Protein AF-A0A2A5VJ08-F1 (afdb_monomer_lite)

Foldseek 3Di:
DDPQVVVQVVQLVVVLVVLCPAPDDPQLNCLCVPVVSVVSVVFRFPHKDADSVQRWIWTDGPFWIWIQRSVVSDIDIGGPVRDDDDDDDCVPVDPPPD

Sequence (98 aa):
MSGGEGYSQLKVQQYLDDVSRLDISPDQTQWYNIDVAAILSGTNVVDHEVDESSGSSLLFLERSVMLCCPKSGQMHHYPKHLLHCFVDDNRNKCDAVD

Structure (mmCIF, N/CA/C/O backbone):
data_AF-A0A2A5VJ08-F1
#
_entry.id   AF-A0A2A5VJ08-F1
#
loop_
_atom_site.group_PDB
_atom_site.id
_atom_site.type_symbol
_atom_site.label_atom_id
_atom_site.label_alt_id
_atom_site.label_comp_id
_atom_site.label_asym_id
_atom_site.label_entity_id
_atom_site.label_seq_id
_atom_site.pdbx_PDB_ins_code
_atom_site.Cartn_x
_atom_site.Cartn_y
_atom_site.Cartn_z
_atom_site.occupancy
_atom_site.B_iso_or_equiv
_atom_site.auth_seq_id
_atom_site.auth_comp_id
_atom_site.auth_asym_id
_atom_site.auth_atom_id
_atom_site.pdbx_PDB_model_num
ATOM 1 N N . MET A 1 1 ? -0.832 10.439 25.993 1.00 46.25 1 MET A N 1
ATOM 2 C CA . MET A 1 1 ? -0.287 9.697 24.839 1.00 46.25 1 MET A CA 1
ATOM 3 C C . MET A 1 1 ? -0.801 8.279 24.974 1.00 46.25 1 MET A C 1
ATOM 5 O O . MET A 1 1 ? -0.400 7.587 25.903 1.00 46.25 1 MET A O 1
ATOM 9 N N . SER A 1 2 ? -1.826 7.930 24.200 1.00 51.66 2 SER A N 1
ATOM 10 C CA . SER A 1 2 ? -2.521 6.648 24.334 1.00 51.66 2 SER A CA 1
ATOM 11 C C . SER A 1 2 ? -1.688 5.571 23.642 1.00 51.66 2 SER A C 1
ATOM 13 O O . SER A 1 2 ? -1.336 5.738 22.479 1.00 51.66 2 SER A O 1
ATOM 15 N N . GLY A 1 3 ? -1.340 4.482 24.333 1.00 60.19 3 GLY A N 1
ATOM 16 C CA . GLY A 1 3 ? -0.417 3.454 23.823 1.00 60.19 3 GLY A CA 1
ATOM 17 C C . GLY A 1 3 ? -0.807 2.815 22.478 1.00 60.19 3 GLY A C 1
ATOM 18 O O . GLY A 1 3 ? 0.048 2.228 21.824 1.00 60.19 3 GLY A O 1
ATOM 19 N N . GLY A 1 4 ? -2.062 2.964 22.036 1.00 61.03 4 GLY A N 1
ATOM 20 C CA . GLY A 1 4 ? -2.525 2.505 20.721 1.00 61.03 4 GLY A CA 1
ATOM 21 C C . GLY A 1 4 ? -2.041 3.354 19.538 1.00 61.03 4 GLY A C 1
ATOM 22 O O . GLY A 1 4 ? -1.781 2.806 18.472 1.00 61.03 4 GLY A O 1
ATOM 23 N N . GLU A 1 5 ? -1.850 4.665 19.720 1.00 65.69 5 GLU A N 1
ATOM 24 C CA . GLU A 1 5 ? -1.399 5.564 18.640 1.00 65.69 5 GLU A CA 1
ATOM 25 C C . GLU A 1 5 ? 0.058 5.276 18.251 1.00 65.69 5 GLU A C 1
ATOM 27 O O . GLU A 1 5 ? 0.397 5.235 17.071 1.00 65.69 5 GLU A O 1
ATOM 32 N N . GLY A 1 6 ? 0.908 4.985 19.242 1.00 71.69 6 GLY A N 1
ATOM 33 C CA . GLY A 1 6 ? 2.305 4.617 19.003 1.00 71.69 6 GLY A CA 1
ATOM 34 C C . GLY A 1 6 ? 2.454 3.283 18.266 1.00 71.69 6 GLY A C 1
ATOM 35 O O . GLY A 1 6 ? 3.308 3.161 17.395 1.00 71.69 6 GLY A O 1
ATOM 36 N N . TYR A 1 7 ? 1.603 2.297 18.569 1.00 76.56 7 TYR A N 1
ATOM 37 C CA . TYR A 1 7 ? 1.626 0.996 17.892 1.00 76.56 7 TYR A CA 1
ATOM 38 C C . TYR A 1 7 ? 1.195 1.099 16.424 1.00 76.56 7 TYR A C 1
ATOM 40 O O . TYR A 1 7 ? 1.856 0.561 15.539 1.00 76.56 7 TYR A O 1
ATOM 48 N N . SER A 1 8 ? 0.120 1.845 16.167 1.00 79.38 8 SER A N 1
ATOM 49 C CA . SER A 1 8 ? -0.362 2.134 14.815 1.00 79.38 8 SER A CA 1
ATOM 50 C C . SER A 1 8 ? 0.711 2.828 13.965 1.00 79.38 8 SER A C 1
ATOM 52 O O . SER A 1 8 ? 1.002 2.410 12.844 1.00 79.38 8 SER A O 1
ATOM 54 N N . GLN A 1 9 ? 1.389 3.828 14.533 1.00 85.88 9 GLN A N 1
ATOM 55 C CA . GLN A 1 9 ? 2.442 4.548 13.823 1.00 85.88 9 GLN A CA 1
ATOM 56 C C . GLN A 1 9 ? 3.661 3.667 13.508 1.00 85.88 9 GLN A C 1
ATOM 58 O O . GLN A 1 9 ? 4.259 3.820 12.445 1.00 85.88 9 GLN A O 1
ATOM 63 N N . LEU A 1 10 ? 4.004 2.714 14.382 1.00 91.25 10 LEU A N 1
ATOM 64 C CA . LEU A 1 10 ? 5.054 1.727 14.105 1.00 91.25 10 LEU A CA 1
ATOM 65 C C . LEU A 1 10 ? 4.689 0.811 12.932 1.00 91.25 10 LEU A C 1
ATOM 67 O O . LEU A 1 10 ? 5.550 0.534 12.103 1.00 91.25 10 LEU A O 1
ATOM 71 N N . LYS A 1 11 ? 3.427 0.378 12.827 1.00 93.44 11 LYS A N 1
ATOM 72 C CA . LYS A 1 11 ? 2.956 -0.447 11.703 1.00 93.44 11 LYS A CA 1
ATOM 73 C C . LYS A 1 11 ? 3.040 0.291 10.369 1.00 93.44 11 LYS A C 1
ATOM 75 O O . LYS A 1 11 ? 3.502 -0.285 9.391 1.00 93.44 11 LYS A O 1
ATOM 80 N N . VAL A 1 12 ? 2.670 1.573 10.342 1.00 93.25 12 VAL A N 1
ATOM 81 C CA . VAL A 1 12 ? 2.825 2.411 9.140 1.00 93.25 12 VAL A CA 1
ATOM 82 C C . VAL A 1 12 ? 4.296 2.545 8.745 1.00 93.25 12 VAL A C 1
ATOM 84 O O . VAL A 1 12 ? 4.614 2.404 7.569 1.00 93.25 12 VAL A O 1
ATOM 87 N N . GLN A 1 13 ? 5.196 2.780 9.705 1.00 92.81 13 GLN A N 1
ATOM 88 C CA . GLN A 1 13 ? 6.628 2.879 9.403 1.00 92.81 13 GLN A CA 1
ATOM 89 C C . GLN A 1 13 ? 7.200 1.558 8.891 1.00 92.81 13 GLN A C 1
ATOM 91 O O . GLN A 1 13 ? 7.875 1.553 7.871 1.00 92.81 13 GLN A O 1
ATOM 96 N N . GLN A 1 14 ? 6.861 0.436 9.531 1.00 94.88 14 GLN A N 1
ATOM 97 C CA . GLN A 1 14 ? 7.284 -0.885 9.068 1.00 94.88 14 GLN A CA 1
ATOM 98 C C . GLN A 1 14 ? 6.825 -1.143 7.628 1.00 94.88 14 GLN A C 1
ATOM 100 O O . GLN A 1 14 ? 7.603 -1.605 6.802 1.00 94.88 14 GLN A O 1
ATOM 105 N N . TYR A 1 15 ? 5.580 -0.794 7.308 1.00 95.81 15 TYR A N 1
ATOM 106 C CA . TYR A 1 15 ? 5.062 -0.898 5.952 1.00 95.81 15 TYR A CA 1
ATOM 107 C C . TYR A 1 15 ? 5.854 -0.048 4.943 1.00 95.81 15 TYR A C 1
ATOM 109 O O . TYR A 1 15 ? 6.237 -0.556 3.889 1.00 95.81 15 TYR A O 1
ATOM 117 N N . LEU A 1 16 ? 6.117 1.226 5.259 1.00 95.19 16 LEU A N 1
ATOM 118 C CA . LEU A 1 16 ? 6.879 2.123 4.382 1.00 95.19 16 LEU A CA 1
ATOM 119 C C . LEU A 1 16 ? 8.330 1.649 4.200 1.00 95.19 16 LEU A C 1
ATOM 121 O O . LEU A 1 16 ? 8.855 1.679 3.086 1.00 95.19 16 LEU A O 1
ATOM 125 N N . ASP A 1 17 ? 8.948 1.135 5.262 1.00 94.94 17 ASP A N 1
ATOM 126 C CA . ASP A 1 17 ? 10.271 0.519 5.203 1.00 94.94 17 ASP A CA 1
ATOM 127 C C . ASP A 1 17 ? 10.262 -0.717 4.297 1.00 94.94 17 ASP A C 1
ATOM 129 O O . ASP A 1 17 ? 11.188 -0.905 3.509 1.00 94.94 17 ASP A O 1
ATOM 133 N N . ASP A 1 18 ? 9.228 -1.554 4.366 1.00 95.69 18 ASP A N 1
ATOM 134 C CA . ASP A 1 18 ? 9.118 -2.769 3.558 1.00 95.69 18 ASP A CA 1
ATOM 135 C C . ASP A 1 18 ? 8.960 -2.448 2.066 1.00 95.69 18 ASP A C 1
ATOM 137 O O . ASP A 1 18 ? 9.691 -3.007 1.246 1.00 95.69 18 ASP A O 1
ATOM 141 N N . VAL A 1 19 ? 8.098 -1.489 1.702 1.00 95.38 19 VAL A N 1
ATOM 142 C CA . VAL A 1 19 ? 7.954 -1.068 0.295 1.00 95.38 19 VAL A CA 1
ATOM 143 C C . VAL A 1 19 ? 9.188 -0.328 -0.229 1.00 95.38 19 VAL A C 1
ATOM 145 O O . VAL A 1 19 ? 9.484 -0.408 -1.418 1.00 95.38 19 VAL A O 1
ATOM 148 N N . SER A 1 20 ? 9.951 0.351 0.636 1.00 92.00 20 SER A N 1
ATOM 149 C CA . SER A 1 20 ? 11.185 1.047 0.234 1.00 92.00 20 SER A CA 1
ATOM 150 C C . SER A 1 20 ? 12.316 0.103 -0.189 1.00 92.00 20 SER A C 1
ATOM 152 O O . SER A 1 20 ? 13.232 0.520 -0.897 1.00 92.00 20 SER A O 1
ATOM 154 N N . ARG A 1 21 ? 12.259 -1.168 0.237 1.00 93.44 21 ARG A N 1
ATOM 155 C CA . ARG A 1 21 ? 13.243 -2.206 -0.113 1.00 93.44 21 ARG A CA 1
ATOM 156 C C . ARG A 1 21 ? 12.934 -2.906 -1.435 1.00 93.44 21 ARG A C 1
ATOM 158 O O . ARG A 1 21 ? 13.735 -3.726 -1.877 1.00 93.44 21 ARG A O 1
ATOM 165 N N . LEU A 1 22 ? 11.792 -2.604 -2.045 1.00 93.56 22 LEU A N 1
ATOM 166 C CA . LEU A 1 22 ? 11.389 -3.181 -3.318 1.00 93.56 22 LEU A CA 1
ATOM 167 C C . LEU A 1 22 ? 12.198 -2.601 -4.479 1.00 93.56 22 LEU A C 1
ATOM 169 O O . LEU A 1 22 ? 12.476 -1.403 -4.528 1.00 93.56 22 LEU A O 1
ATOM 173 N N . ASP A 1 23 ? 12.486 -3.444 -5.468 1.00 93.69 23 ASP A N 1
ATOM 174 C CA . ASP A 1 23 ? 13.075 -3.025 -6.742 1.00 93.69 23 ASP A CA 1
ATOM 175 C C . ASP A 1 23 ? 11.977 -2.544 -7.711 1.00 93.69 23 ASP A C 1
ATOM 177 O O . ASP A 1 23 ? 11.638 -3.195 -8.700 1.00 93.69 23 ASP A O 1
ATOM 181 N N . ILE A 1 24 ? 11.346 -1.418 -7.367 1.00 93.56 24 ILE A N 1
ATOM 182 C CA . ILE A 1 24 ? 10.299 -0.763 -8.165 1.00 93.56 24 ILE A CA 1
ATOM 183 C C . ILE A 1 24 ? 10.787 0.572 -8.732 1.00 93.56 24 ILE A C 1
ATOM 185 O O . ILE A 1 24 ? 11.793 1.135 -8.302 1.00 93.56 24 ILE A O 1
ATOM 189 N N . SER A 1 25 ? 10.073 1.097 -9.7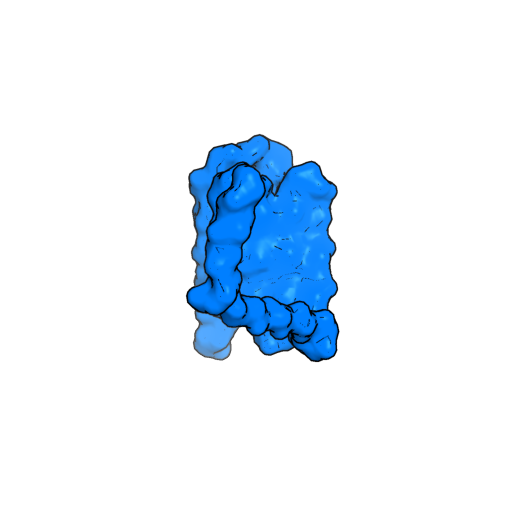31 1.00 95.00 25 SER A N 1
ATOM 190 C CA . SER A 1 25 ? 10.491 2.343 -10.385 1.00 95.00 25 SER A CA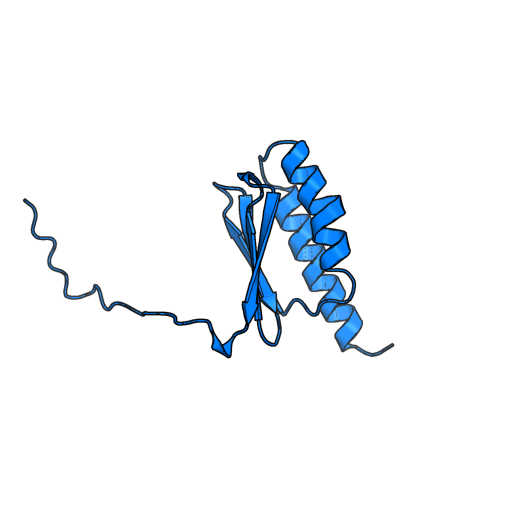 1
ATOM 191 C C . SER A 1 25 ? 10.491 3.535 -9.410 1.00 95.00 25 SER A C 1
ATOM 193 O O . SER A 1 25 ? 9.648 3.580 -8.510 1.00 95.00 25 SER A O 1
ATOM 195 N N . PRO A 1 26 ? 11.356 4.547 -9.614 1.00 94.25 26 PRO A N 1
ATOM 196 C CA . PRO A 1 26 ? 11.416 5.725 -8.746 1.00 94.25 26 PRO A CA 1
ATOM 197 C C . PRO A 1 26 ? 10.070 6.438 -8.565 1.00 94.25 26 PRO A C 1
ATOM 199 O O . PRO A 1 26 ? 9.752 6.852 -7.453 1.00 94.25 26 PRO A O 1
ATOM 202 N N . ASP A 1 27 ? 9.258 6.521 -9.621 1.00 95.50 27 ASP A N 1
ATOM 203 C CA . ASP A 1 27 ? 7.929 7.145 -9.576 1.00 95.50 27 ASP A CA 1
ATOM 204 C C . ASP A 1 27 ? 6.977 6.380 -8.642 1.00 95.50 27 ASP A C 1
ATOM 206 O O . ASP A 1 27 ? 6.207 6.976 -7.892 1.00 95.50 27 ASP A O 1
ATOM 210 N N . GLN A 1 28 ? 7.064 5.048 -8.636 1.00 95.75 28 GLN A N 1
ATOM 211 C CA . GLN A 1 28 ? 6.273 4.189 -7.751 1.00 95.75 28 GLN A CA 1
ATOM 212 C C . GLN A 1 28 ? 6.745 4.290 -6.298 1.00 95.75 28 GLN A C 1
ATOM 214 O O . GLN A 1 28 ? 5.923 4.367 -5.385 1.00 95.75 28 GLN A O 1
ATOM 219 N N . THR A 1 29 ? 8.059 4.350 -6.078 1.00 95.19 29 THR A N 1
ATOM 220 C CA . THR A 1 29 ? 8.639 4.604 -4.752 1.00 95.19 29 THR A CA 1
ATOM 221 C C . THR A 1 29 ? 8.212 5.969 -4.218 1.00 95.19 29 THR A C 1
ATOM 223 O O . THR A 1 29 ? 7.845 6.098 -3.049 1.00 95.19 29 THR A O 1
ATOM 226 N N . GLN A 1 30 ? 8.218 6.998 -5.068 1.00 95.50 30 GLN A N 1
ATOM 227 C CA . GLN A 1 30 ? 7.749 8.332 -4.709 1.00 95.50 30 GLN A CA 1
ATOM 228 C C . GLN A 1 30 ? 6.261 8.320 -4.349 1.00 95.50 30 GLN A C 1
ATOM 230 O O . GLN A 1 30 ? 5.882 8.896 -3.330 1.00 95.50 30 GLN A O 1
ATOM 235 N N . TRP A 1 31 ? 5.439 7.631 -5.139 1.00 96.25 31 TRP A N 1
ATOM 236 C CA . TRP A 1 31 ? 4.011 7.484 -4.872 1.00 96.25 31 TRP A CA 1
ATOM 237 C C . TRP A 1 31 ? 3.741 6.854 -3.498 1.00 96.25 31 TRP A C 1
ATOM 239 O O . TRP A 1 31 ? 2.913 7.354 -2.736 1.00 96.25 31 TRP A O 1
ATOM 249 N N . TYR A 1 32 ? 4.494 5.817 -3.114 1.00 96.06 32 TYR A N 1
ATOM 250 C CA . TYR A 1 32 ? 4.390 5.247 -1.767 1.00 96.06 32 TYR A CA 1
ATOM 251 C C . TYR A 1 32 ? 4.805 6.232 -0.667 1.00 96.06 32 TYR A C 1
ATOM 253 O O . TYR A 1 32 ? 4.068 6.442 0.298 1.00 96.06 32 TYR A O 1
ATOM 261 N N . ASN A 1 33 ? 5.971 6.858 -0.819 1.00 93.56 33 ASN A N 1
ATOM 262 C CA . ASN A 1 33 ? 6.565 7.698 0.222 1.00 93.56 33 ASN A CA 1
ATOM 263 C C . ASN A 1 33 ? 5.873 9.055 0.401 1.00 93.56 33 ASN A C 1
ATOM 265 O O 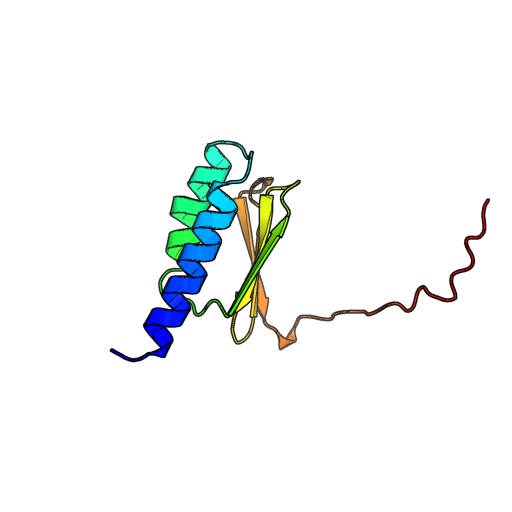. ASN A 1 33 ? 6.038 9.685 1.446 1.00 93.56 33 ASN A O 1
ATOM 269 N N . ILE A 1 34 ? 5.123 9.520 -0.600 1.00 93.50 34 ILE A N 1
ATOM 270 C CA . ILE A 1 34 ? 4.419 10.804 -0.562 1.00 93.50 34 ILE A CA 1
ATOM 271 C C . ILE A 1 34 ? 2.912 10.577 -0.480 1.00 93.50 34 ILE A C 1
ATOM 273 O O . ILE A 1 34 ? 2.299 10.904 0.536 1.00 93.50 34 ILE A O 1
ATOM 277 N N . ASP A 1 35 ? 2.312 10.014 -1.528 1.00 94.12 35 ASP A N 1
ATOM 278 C CA . ASP A 1 35 ? 0.856 9.957 -1.664 1.00 94.12 35 ASP A CA 1
ATOM 279 C C . ASP A 1 35 ? 0.237 8.940 -0.699 1.00 94.12 35 ASP A C 1
ATOM 281 O O . ASP A 1 35 ? -0.680 9.271 0.060 1.00 94.12 35 ASP A O 1
ATOM 285 N N . VAL A 1 36 ? 0.765 7.712 -0.673 1.00 94.06 36 VAL A N 1
ATOM 286 C CA . VAL A 1 36 ? 0.257 6.662 0.222 1.00 94.06 36 VAL A CA 1
ATOM 287 C C . VAL A 1 36 ? 0.550 7.020 1.679 1.00 94.06 36 VAL A C 1
ATOM 289 O O . VAL A 1 36 ? -0.352 6.960 2.515 1.00 94.06 36 VAL A O 1
ATOM 292 N N . ALA A 1 37 ? 1.768 7.471 1.995 1.00 93.75 37 ALA A N 1
ATOM 293 C CA . ALA A 1 37 ? 2.136 7.899 3.346 1.00 93.75 37 ALA A CA 1
ATOM 294 C C . ALA A 1 37 ? 1.223 9.017 3.889 1.00 93.75 37 ALA A C 1
ATOM 296 O O . ALA A 1 37 ? 0.824 8.975 5.056 1.00 93.75 37 ALA A O 1
ATOM 297 N N . ALA A 1 38 ? 0.835 9.984 3.049 1.00 92.25 38 ALA A N 1
ATOM 298 C CA . ALA A 1 38 ? -0.083 11.050 3.443 1.00 92.25 38 ALA A CA 1
ATOM 299 C C . ALA A 1 38 ? -1.475 10.518 3.824 1.00 92.25 38 ALA A C 1
ATOM 301 O O . ALA A 1 38 ? -2.068 10.998 4.790 1.00 92.25 38 ALA A O 1
ATOM 302 N N . ILE A 1 39 ? -1.979 9.508 3.110 1.00 90.69 39 ILE A N 1
ATOM 303 C CA . ILE A 1 39 ? -3.286 8.886 3.382 1.00 90.69 39 ILE A CA 1
ATOM 304 C C . ILE A 1 39 ? -3.242 7.995 4.626 1.00 90.69 39 ILE A C 1
ATOM 306 O O . ILE A 1 39 ? -4.215 7.925 5.378 1.00 90.69 39 ILE A O 1
ATOM 310 N N . LEU A 1 40 ? -2.113 7.331 4.875 1.00 90.56 40 LEU A N 1
ATOM 311 C CA . LEU A 1 40 ? -1.936 6.498 6.065 1.00 90.56 40 LEU A CA 1
ATOM 312 C C . LEU A 1 40 ? -1.719 7.308 7.343 1.00 90.56 40 LEU A C 1
ATOM 314 O O . LEU A 1 40 ? -1.858 6.762 8.439 1.00 90.56 40 LEU A O 1
ATOM 318 N N . SER A 1 41 ? -1.450 8.609 7.231 1.00 85.75 41 SER A N 1
ATOM 319 C CA . SER A 1 41 ? -1.373 9.506 8.381 1.00 85.75 41 SER A CA 1
ATOM 320 C C . SER A 1 41 ? -2.682 9.487 9.181 1.00 85.75 41 SER A C 1
ATOM 322 O O . SER A 1 41 ? -3.746 9.854 8.686 1.00 85.75 41 SER A O 1
ATOM 324 N N . GLY A 1 42 ? -2.612 9.028 10.433 1.00 82.50 42 GLY A N 1
ATOM 325 C CA . GLY A 1 42 ? -3.778 8.896 11.316 1.00 82.50 42 GLY A CA 1
ATOM 326 C C . GLY A 1 42 ? -4.649 7.659 11.062 1.00 82.50 42 GLY A C 1
ATOM 327 O O . GLY A 1 42 ? -5.699 7.519 11.689 1.00 82.50 42 GLY A O 1
ATOM 328 N N . THR A 1 43 ? -4.226 6.750 10.181 1.00 87.38 43 THR A N 1
ATOM 329 C CA . THR A 1 43 ? -4.914 5.479 9.939 1.00 87.38 43 THR A CA 1
ATOM 330 C C . THR A 1 43 ? -4.358 4.381 10.849 1.00 87.38 43 THR A C 1
ATOM 332 O O . THR A 1 43 ? -3.149 4.206 10.951 1.00 87.38 43 THR A O 1
ATOM 335 N N . ASN A 1 44 ? -5.241 3.588 11.468 1.00 90.62 44 ASN A N 1
ATOM 336 C CA . ASN A 1 44 ? -4.851 2.406 12.243 1.00 90.62 44 ASN A CA 1
ATOM 337 C C . ASN A 1 44 ? -4.607 1.195 11.342 1.00 90.62 44 ASN A C 1
ATOM 339 O O . ASN A 1 44 ? -5.527 0.418 11.061 1.00 90.62 44 ASN A O 1
ATOM 343 N N . VAL A 1 45 ? -3.356 1.046 10.903 1.00 93.31 45 VAL A N 1
ATOM 344 C CA . VAL A 1 45 ? -2.885 -0.157 10.210 1.00 93.31 45 VAL A CA 1
ATOM 345 C C . VAL A 1 45 ? -2.704 -1.276 11.232 1.00 93.31 45 VAL A C 1
ATOM 347 O O . VAL A 1 45 ? -1.966 -1.141 12.206 1.00 93.31 45 VAL A O 1
ATOM 350 N N . VAL A 1 46 ? -3.419 -2.377 11.017 1.00 94.06 46 VAL A N 1
ATOM 351 C CA . VAL A 1 46 ? -3.331 -3.599 11.823 1.00 94.06 46 VAL A CA 1
ATOM 352 C C . VAL A 1 46 ? -2.179 -4.460 11.319 1.00 94.06 46 VAL A C 1
ATOM 354 O O . VAL A 1 46 ? -1.374 -4.939 12.116 1.00 94.06 46 VAL A O 1
ATOM 357 N N . ASP A 1 47 ? -2.104 -4.635 10.001 1.00 94.50 47 ASP A N 1
ATOM 358 C CA . ASP A 1 47 ? -1.047 -5.392 9.339 1.00 94.50 47 ASP A CA 1
ATOM 359 C C . ASP A 1 47 ? -0.934 -5.020 7.861 1.00 94.50 47 ASP A C 1
ATOM 361 O O . ASP A 1 47 ? -1.793 -4.309 7.329 1.00 94.50 47 ASP A O 1
ATOM 365 N N . HIS A 1 48 ? 0.097 -5.526 7.193 1.00 96.75 48 HIS A N 1
ATOM 366 C CA . HIS A 1 48 ? 0.306 -5.326 5.764 1.00 96.75 48 HIS A CA 1
ATOM 367 C C . HIS A 1 48 ? 0.961 -6.540 5.111 1.00 96.75 48 HIS A C 1
ATOM 369 O O . HIS A 1 48 ? 1.687 -7.290 5.750 1.00 96.75 48 HIS A O 1
ATOM 375 N N . GLU A 1 49 ? 0.713 -6.691 3.818 1.00 96.81 49 GLU A N 1
ATOM 376 C CA . GLU A 1 49 ? 1.359 -7.664 2.939 1.00 96.81 49 GLU A CA 1
ATOM 377 C C . GLU A 1 49 ? 1.870 -6.933 1.697 1.00 96.81 49 GLU A C 1
ATOM 379 O O . GLU A 1 49 ? 1.211 -6.016 1.193 1.00 96.81 49 GLU A O 1
ATOM 384 N N . VAL A 1 50 ? 3.039 -7.328 1.201 1.00 96.69 50 VAL A N 1
ATOM 385 C CA . VAL A 1 50 ? 3.687 -6.712 0.039 1.00 96.69 50 VAL A CA 1
ATOM 386 C C . VAL A 1 50 ? 4.037 -7.804 -0.961 1.00 96.69 50 VAL A C 1
ATOM 388 O O . VAL A 1 50 ? 4.751 -8.747 -0.639 1.00 96.69 50 VAL A O 1
ATOM 391 N N . ASP A 1 51 ? 3.550 -7.668 -2.191 1.00 95.56 51 ASP A N 1
ATOM 392 C CA . ASP A 1 51 ? 3.985 -8.507 -3.301 1.00 95.56 51 ASP A CA 1
ATOM 393 C C . ASP A 1 51 ? 5.284 -7.945 -3.881 1.00 95.56 51 ASP A C 1
ATOM 395 O O . ASP A 1 51 ? 5.279 -6.954 -4.617 1.00 95.56 51 ASP A O 1
ATOM 399 N N . GLU A 1 52 ? 6.396 -8.610 -3.575 1.00 93.12 52 GLU A N 1
ATOM 400 C CA . GLU A 1 52 ? 7.732 -8.212 -4.021 1.00 93.12 52 GLU A CA 1
ATOM 401 C C . GLU A 1 52 ? 7.873 -8.157 -5.551 1.00 93.12 52 GLU A C 1
ATOM 403 O O . GLU A 1 52 ? 8.708 -7.419 -6.069 1.00 93.12 52 GLU A O 1
ATOM 408 N N . SER A 1 53 ? 7.048 -8.907 -6.292 1.00 91.19 53 SER A N 1
ATOM 409 C CA . SER A 1 53 ? 7.153 -9.007 -7.750 1.00 91.19 53 SER A CA 1
ATOM 410 C C . SER A 1 53 ? 6.462 -7.862 -8.495 1.00 91.19 53 SER A C 1
ATOM 412 O O . SER A 1 53 ? 6.945 -7.392 -9.529 1.00 91.19 53 SER A O 1
ATOM 414 N N . SER A 1 54 ? 5.306 -7.406 -8.003 1.00 92.75 54 SER A N 1
ATOM 415 C CA . SER A 1 54 ? 4.537 -6.327 -8.635 1.00 92.75 54 SER A CA 1
ATOM 416 C C . SER A 1 54 ? 4.674 -4.985 -7.924 1.00 92.75 54 SER A C 1
ATOM 418 O O . SER A 1 54 ? 4.327 -3.957 -8.514 1.00 92.75 54 SER A O 1
ATOM 420 N N . GLY A 1 55 ? 5.143 -5.009 -6.677 1.00 94.50 55 GLY A N 1
ATOM 421 C CA . GLY A 1 55 ? 5.138 -3.901 -5.735 1.00 94.50 55 GLY A CA 1
ATOM 422 C C . GLY A 1 55 ? 3.762 -3.569 -5.167 1.00 94.50 55 GLY A C 1
ATOM 423 O O . GLY A 1 55 ? 3.641 -2.601 -4.419 1.00 94.50 55 GLY A O 1
ATOM 424 N N . SER A 1 56 ? 2.713 -4.311 -5.536 1.00 97.00 56 SER A N 1
ATOM 425 C CA . SER A 1 56 ? 1.376 -4.103 -4.977 1.00 97.00 56 SER A CA 1
ATOM 426 C C . SER A 1 56 ? 1.364 -4.482 -3.504 1.00 97.00 56 SER A C 1
ATOM 428 O O . SER A 1 56 ? 2.054 -5.412 -3.090 1.00 97.00 56 SER A O 1
ATOM 430 N N . SER A 1 57 ? 0.564 -3.786 -2.710 1.00 97.00 57 SER A N 1
ATOM 431 C CA . SER A 1 57 ? 0.480 -4.053 -1.279 1.00 97.00 57 SER A CA 1
ATOM 432 C C . SER A 1 57 ? -0.954 -4.037 -0.780 1.00 97.00 57 SER A C 1
ATOM 434 O O . SER A 1 57 ? -1.831 -3.367 -1.331 1.00 97.00 57 SER A O 1
ATOM 436 N N . LEU A 1 58 ? -1.193 -4.806 0.276 1.00 96.50 58 LEU A N 1
ATOM 437 C CA . LEU A 1 58 ? -2.483 -4.924 0.927 1.00 96.50 58 LEU A CA 1
ATOM 438 C C . LEU A 1 58 ? -2.344 -4.516 2.391 1.00 96.50 58 LEU A C 1
ATOM 440 O O . LEU A 1 58 ? -1.625 -5.146 3.156 1.00 96.50 58 LEU A O 1
ATOM 444 N N . LEU A 1 59 ? -3.053 -3.465 2.783 1.00 96.06 59 LEU A N 1
ATOM 445 C CA . LEU A 1 59 ? -3.075 -2.933 4.140 1.00 96.06 59 LEU A CA 1
ATOM 446 C C . LEU A 1 59 ? -4.354 -3.374 4.842 1.00 96.06 59 LEU A C 1
ATOM 448 O O . LEU A 1 59 ? -5.467 -3.054 4.411 1.00 96.06 59 LEU A O 1
ATOM 452 N N . PHE A 1 60 ? -4.207 -4.068 5.961 1.00 94.50 60 PHE A N 1
ATOM 453 C CA . PHE A 1 60 ? -5.311 -4.469 6.815 1.00 94.50 60 PHE A CA 1
ATOM 454 C C . PHE A 1 60 ? -5.596 -3.369 7.829 1.00 94.50 60 PHE A C 1
ATOM 456 O O . PHE A 1 60 ? -4.759 -3.025 8.659 1.00 94.50 60 PHE A O 1
ATOM 463 N N . LEU A 1 61 ? -6.810 -2.832 7.782 1.00 93.31 61 LEU A N 1
ATOM 464 C CA . LEU A 1 61 ? -7.308 -1.844 8.731 1.00 93.31 61 LEU A CA 1
ATOM 465 C C . LEU A 1 61 ? -8.331 -2.509 9.664 1.00 93.31 61 LEU A C 1
ATOM 467 O O . LEU A 1 61 ? -8.846 -3.603 9.402 1.00 93.31 61 LEU A O 1
ATOM 471 N N . GLU A 1 62 ? -8.696 -1.839 10.757 1.00 90.25 62 GLU A N 1
ATOM 472 C CA . GLU A 1 62 ? -9.644 -2.394 11.738 1.00 90.25 62 GLU A CA 1
ATOM 473 C C . GLU A 1 62 ? -10.979 -2.832 11.109 1.00 90.25 62 GLU A C 1
ATOM 475 O O . GLU A 1 62 ? -11.524 -3.881 11.458 1.00 90.25 62 GLU A O 1
ATOM 480 N N . ARG A 1 63 ? -11.502 -2.059 10.148 1.00 91.06 63 ARG A N 1
ATOM 481 C CA . ARG A 1 63 ? -12.838 -2.259 9.548 1.00 91.06 63 ARG A CA 1
ATOM 482 C C . ARG A 1 63 ? -12.842 -2.349 8.022 1.00 91.06 63 ARG A C 1
ATOM 484 O O . ARG A 1 63 ? -13.906 -2.429 7.410 1.00 91.06 63 ARG A O 1
ATOM 491 N N . SER A 1 64 ? -11.670 -2.371 7.405 1.00 93.75 64 SER A N 1
ATOM 492 C CA . SER A 1 64 ? -11.511 -2.377 5.950 1.00 93.75 64 SER A CA 1
ATOM 493 C C . SER A 1 64 ? -10.154 -2.942 5.552 1.00 93.75 64 SER A C 1
ATOM 495 O O . SER A 1 64 ? -9.312 -3.199 6.408 1.00 93.75 64 SER A O 1
ATOM 497 N N . VAL A 1 65 ? -9.940 -3.094 4.256 1.00 94.69 65 VAL A N 1
ATOM 498 C CA . VAL A 1 65 ? -8.648 -3.396 3.648 1.00 94.69 65 VAL A CA 1
ATOM 499 C C . VAL A 1 65 ? -8.387 -2.356 2.560 1.00 94.69 65 VAL A C 1
ATOM 501 O O . VAL A 1 65 ? -9.332 -1.882 1.928 1.00 94.69 65 VAL A O 1
ATOM 504 N N . MET A 1 66 ? -7.135 -1.961 2.362 1.00 95.25 66 MET A N 1
ATOM 505 C CA . MET A 1 66 ? -6.729 -1.052 1.292 1.00 95.25 66 MET A CA 1
ATOM 506 C C . MET A 1 66 ? -5.706 -1.746 0.395 1.00 95.25 66 MET A C 1
ATOM 508 O O . MET A 1 66 ? -4.704 -2.245 0.888 1.00 95.25 66 MET A O 1
ATOM 512 N N . LEU A 1 67 ? -5.972 -1.799 -0.907 1.00 96.00 67 LEU A N 1
ATOM 513 C CA . LEU A 1 67 ? -5.055 -2.317 -1.920 1.00 96.00 67 LEU A CA 1
ATOM 514 C C . LEU A 1 67 ? -4.360 -1.139 -2.604 1.00 96.00 67 LEU A C 1
ATOM 516 O O . LEU A 1 67 ? -5.039 -0.287 -3.180 1.00 96.00 67 LEU A O 1
ATOM 520 N N . CYS A 1 68 ? -3.034 -1.113 -2.573 1.00 97.00 68 CYS A N 1
ATOM 521 C CA . CYS A 1 68 ? -2.210 -0.149 -3.291 1.00 97.00 68 CYS A CA 1
ATOM 522 C C . CYS A 1 68 ? -1.615 -0.814 -4.537 1.00 97.00 68 CYS A C 1
ATOM 524 O O . CYS A 1 68 ? -0.922 -1.826 -4.449 1.00 97.00 68 CYS A O 1
ATOM 526 N N . CYS A 1 69 ? -1.882 -0.229 -5.703 1.00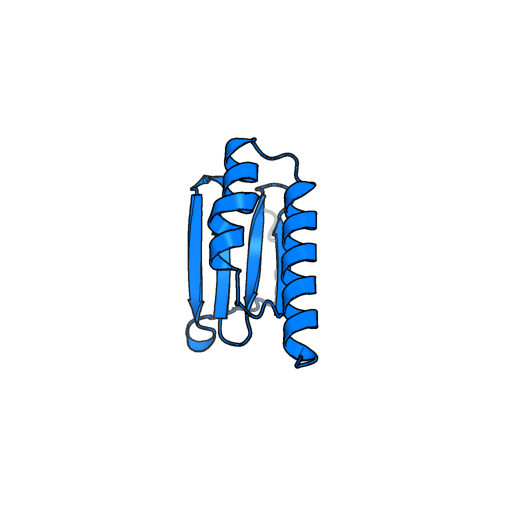 96.50 69 CYS A N 1
ATOM 527 C CA . CYS A 1 69 ? -1.435 -0.714 -7.004 1.00 96.50 69 CYS A CA 1
ATOM 528 C C . CYS A 1 69 ? -0.447 0.299 -7.610 1.00 96.50 69 CYS A C 1
ATOM 530 O O . CYS A 1 69 ? -0.879 1.217 -8.313 1.00 96.50 69 CYS A O 1
ATOM 532 N N . PRO A 1 70 ? 0.874 0.163 -7.394 1.00 95.00 70 PRO A N 1
ATOM 533 C CA . PRO A 1 70 ? 1.840 1.188 -7.795 1.00 95.00 70 PRO A CA 1
ATOM 534 C C . PRO A 1 70 ? 1.926 1.360 -9.313 1.00 95.00 70 PRO A C 1
ATOM 536 O O . PRO A 1 70 ? 2.091 2.471 -9.804 1.00 95.00 70 PRO A O 1
ATOM 539 N N . LYS A 1 71 ? 1.744 0.282 -10.087 1.00 93.00 71 LYS A N 1
ATOM 540 C CA . LYS A 1 71 ? 1.753 0.337 -11.560 1.00 93.00 71 LYS A CA 1
ATOM 541 C C . LYS A 1 71 ? 0.654 1.231 -12.134 1.00 93.00 71 LYS A C 1
ATOM 543 O O . LYS A 1 71 ? 0.872 1.851 -13.168 1.00 93.00 71 LYS A O 1
ATOM 548 N N . SER A 1 72 ? -0.510 1.282 -11.487 1.00 94.25 72 SER A N 1
ATOM 549 C CA . SER A 1 72 ? -1.621 2.145 -11.896 1.00 94.25 72 SER A CA 1
ATOM 550 C C . SER A 1 72 ? -1.705 3.444 -11.088 1.00 94.25 72 SER A C 1
ATOM 552 O O . SER A 1 72 ? -2.503 4.309 -11.442 1.00 94.25 72 SER A O 1
ATOM 554 N N . GLY A 1 73 ? -0.926 3.583 -10.009 1.00 94.00 73 GLY A N 1
ATOM 555 C CA . GLY A 1 73 ? -1.023 4.694 -9.059 1.00 94.00 73 GLY A CA 1
ATOM 556 C C . GLY A 1 73 ? -2.360 4.738 -8.310 1.00 94.00 73 GLY A C 1
ATOM 557 O O . GLY A 1 73 ? -2.797 5.807 -7.885 1.00 94.00 73 GLY A O 1
ATOM 558 N N . GLN A 1 74 ? -3.056 3.602 -8.192 1.00 95.38 74 GLN A N 1
ATOM 559 C CA . GLN A 1 74 ? -4.399 3.539 -7.613 1.00 95.38 74 GLN A CA 1
ATOM 560 C C . GLN A 1 74 ? -4.396 2.937 -6.212 1.00 95.38 74 GLN A C 1
ATOM 562 O O . GLN A 1 74 ? -3.675 1.985 -5.920 1.00 95.38 74 GLN A O 1
ATOM 567 N N . MET A 1 75 ? -5.278 3.468 -5.366 1.00 94.75 75 MET A N 1
ATOM 568 C CA . MET A 1 75 ? -5.640 2.877 -4.084 1.00 94.75 75 MET A CA 1
ATOM 569 C C . MET A 1 75 ? -7.102 2.465 -4.122 1.00 94.75 75 MET A C 1
ATOM 571 O O . MET A 1 75 ? -7.978 3.270 -4.442 1.00 94.75 75 MET A O 1
ATOM 575 N N . HIS A 1 76 ? -7.368 1.219 -3.757 1.00 94.62 76 HIS A N 1
ATOM 576 C CA . HIS A 1 76 ? -8.717 0.695 -3.632 1.00 94.62 76 HIS A CA 1
ATOM 577 C C . HIS A 1 76 ? -9.013 0.430 -2.165 1.00 94.62 76 HIS A C 1
ATOM 579 O O . HIS A 1 76 ? -8.283 -0.299 -1.499 1.00 94.62 76 HIS A O 1
ATOM 585 N N . HIS A 1 77 ? -10.092 1.014 -1.658 1.00 93.81 77 HIS A N 1
ATOM 586 C CA . HIS A 1 77 ? -10.534 0.816 -0.284 1.00 93.81 77 HIS A CA 1
ATOM 587 C C . HIS A 1 77 ? -11.753 -0.101 -0.255 1.00 93.81 77 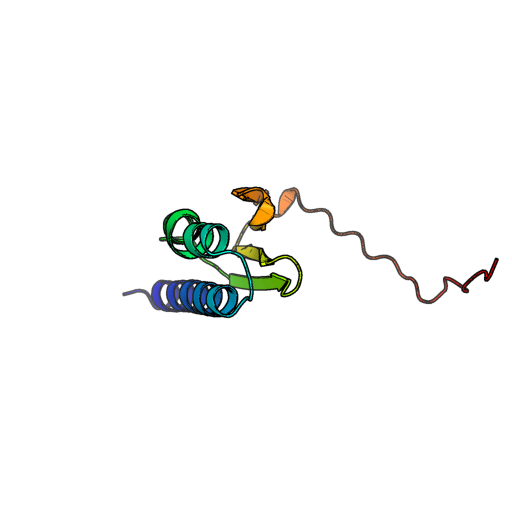HIS A C 1
ATOM 589 O O . HIS A 1 77 ? -12.755 0.162 -0.918 1.00 93.81 77 HIS A O 1
ATOM 595 N N . TYR A 1 78 ? -11.660 -1.175 0.524 1.00 93.50 78 TYR A N 1
ATOM 596 C CA . TYR A 1 78 ? -12.686 -2.203 0.632 1.00 93.50 78 TYR A CA 1
ATOM 597 C C . TYR A 1 78 ? -13.154 -2.337 2.085 1.00 93.50 78 TYR A C 1
ATOM 599 O O . TYR A 1 78 ? -12.421 -2.849 2.937 1.00 93.50 78 TYR A O 1
ATOM 607 N N . PRO A 1 79 ? -14.378 -1.901 2.416 1.00 92.50 79 PRO A N 1
ATOM 608 C CA . PRO A 1 79 ? -14.986 -2.173 3.713 1.00 92.50 79 PRO A CA 1
ATOM 609 C C . PRO A 1 79 ? -15.085 -3.680 3.993 1.00 92.50 79 PRO A C 1
ATOM 611 O O . PRO A 1 79 ? -15.473 -4.447 3.115 1.00 92.50 79 PRO A O 1
ATOM 614 N N . LYS A 1 80 ? -14.809 -4.120 5.231 1.00 87.31 80 LYS A N 1
ATOM 615 C CA . LYS A 1 80 ? -14.802 -5.557 5.588 1.00 87.31 80 LYS A CA 1
ATOM 616 C C . LYS A 1 80 ? -16.122 -6.267 5.296 1.00 87.31 80 LYS A C 1
ATOM 618 O O . LYS A 1 80 ? -16.112 -7.424 4.908 1.00 87.31 80 LYS A O 1
ATOM 623 N N . HIS A 1 81 ? -17.247 -5.574 5.454 1.00 84.56 81 HIS A N 1
ATOM 624 C CA . HIS A 1 81 ? -18.572 -6.141 5.190 1.00 84.56 81 HIS A CA 1
ATOM 625 C C . HIS A 1 81 ? -18.869 -6.353 3.694 1.00 84.56 81 HIS A C 1
ATOM 627 O O . HIS A 1 81 ? -19.896 -6.936 3.371 1.00 84.56 81 HIS A O 1
ATOM 633 N N . LEU A 1 82 ? -17.997 -5.873 2.799 1.00 84.25 82 LEU A N 1
ATOM 634 C CA . LEU A 1 82 ? -18.083 -6.074 1.350 1.00 84.25 82 LEU A CA 1
ATOM 635 C C . LEU A 1 82 ? -17.031 -7.064 0.830 1.00 84.25 82 LEU A C 1
ATOM 637 O O . LEU A 1 82 ? -17.022 -7.374 -0.359 1.00 84.25 82 LEU A O 1
ATOM 641 N N . LEU A 1 83 ? -16.141 -7.561 1.693 1.00 82.31 83 LEU A N 1
ATOM 642 C CA . LEU A 1 83 ? -15.132 -8.545 1.314 1.00 82.31 83 LEU A CA 1
ATOM 643 C C . LEU A 1 83 ? -15.718 -9.953 1.413 1.00 82.31 83 LEU A C 1
ATOM 645 O O . LEU A 1 83 ? -16.109 -10.404 2.487 1.00 82.31 83 LEU A O 1
ATOM 649 N N . HIS A 1 84 ? -15.751 -10.648 0.279 1.00 77.62 84 HIS A N 1
ATOM 650 C CA . HIS A 1 84 ? -16.163 -12.043 0.184 1.00 77.62 84 HIS A CA 1
ATOM 651 C C . HIS A 1 84 ? -14.937 -12.881 -0.183 1.00 77.62 84 HIS A C 1
ATOM 653 O O . HIS A 1 84 ? -14.490 -12.864 -1.329 1.00 77.62 84 HIS A O 1
ATOM 659 N N . CYS A 1 85 ? -14.380 -13.597 0.793 1.00 74.69 85 CYS A N 1
ATOM 660 C CA . CYS A 1 85 ? -13.296 -14.545 0.553 1.00 74.69 85 CYS A CA 1
ATOM 661 C C . CYS A 1 85 ? -13.890 -15.933 0.308 1.00 74.69 85 CYS A C 1
ATOM 663 O O . CYS A 1 85 ? -14.591 -16.468 1.168 1.00 74.69 85 CYS A O 1
ATOM 665 N N . PHE A 1 86 ? -13.593 -16.518 -0.847 1.00 79.50 86 PHE A N 1
ATOM 666 C CA . PHE A 1 86 ? -13.910 -17.912 -1.138 1.00 79.50 86 PHE A CA 1
ATOM 667 C C . PHE A 1 86 ? -12.678 -18.762 -0.830 1.00 79.50 86 PHE A C 1
ATOM 669 O O . PHE A 1 86 ? -11.567 -18.410 -1.222 1.00 79.50 86 PHE A O 1
ATOM 676 N N . VAL A 1 87 ? -12.869 -19.855 -0.094 1.00 80.62 87 VAL A N 1
ATOM 677 C CA . VAL A 1 87 ? -11.813 -20.833 0.179 1.00 80.62 87 VAL A CA 1
ATOM 678 C C . VAL A 1 87 ? -12.166 -22.095 -0.585 1.00 80.62 87 VAL A C 1
ATOM 680 O O . VAL A 1 87 ? -13.119 -22.787 -0.228 1.00 80.62 87 VAL A O 1
ATOM 683 N N . ASP A 1 88 ? -11.399 -22.380 -1.631 1.00 83.62 88 ASP A N 1
ATOM 684 C CA . ASP A 1 88 ? -11.554 -23.606 -2.404 1.00 83.62 88 ASP A CA 1
ATOM 685 C C . ASP A 1 88 ? -10.720 -24.732 -1.788 1.00 83.62 88 ASP A C 1
ATOM 687 O O . ASP A 1 88 ? -9.511 -24.599 -1.580 1.00 83.62 88 ASP A O 1
ATOM 691 N N . ASP A 1 89 ? -11.354 -25.877 -1.533 1.00 84.38 89 ASP A N 1
ATOM 692 C CA . ASP A 1 89 ? -10.645 -27.101 -1.165 1.00 84.38 89 ASP A CA 1
ATOM 693 C C . ASP A 1 89 ? -10.136 -27.810 -2.426 1.00 84.38 89 ASP A C 1
ATOM 695 O O . ASP A 1 89 ? -10.851 -28.568 -3.083 1.00 84.38 89 ASP A O 1
ATOM 699 N N . ASN A 1 90 ? -8.874 -27.557 -2.765 1.00 82.25 90 ASN A N 1
ATOM 700 C CA . ASN A 1 90 ? -8.230 -28.154 -3.932 1.00 82.25 90 ASN A CA 1
ATOM 701 C C . ASN A 1 90 ? -7.640 -29.548 -3.662 1.00 82.25 90 ASN A C 1
ATOM 703 O O . ASN A 1 90 ? -7.085 -30.141 -4.581 1.00 82.25 90 ASN A O 1
ATOM 707 N N . ARG A 1 91 ? -7.765 -30.113 -2.450 1.00 85.19 91 ARG A N 1
ATOM 708 C CA . ARG A 1 91 ? -7.129 -31.406 -2.112 1.00 85.19 91 ARG A CA 1
ATOM 709 C C . ARG A 1 91 ? -7.628 -32.578 -2.963 1.00 85.19 91 ARG A C 1
ATOM 711 O O . ARG A 1 91 ? -6.893 -33.537 -3.150 1.00 85.19 91 ARG A O 1
ATOM 718 N N . ASN A 1 92 ? -8.856 -32.492 -3.480 1.00 81.12 92 ASN A N 1
ATOM 719 C CA . ASN A 1 92 ? -9.472 -33.520 -4.327 1.00 81.12 92 ASN A CA 1
ATOM 720 C C . ASN A 1 92 ? -9.481 -33.160 -5.819 1.00 81.12 92 ASN A C 1
ATOM 722 O O . ASN A 1 92 ? -10.0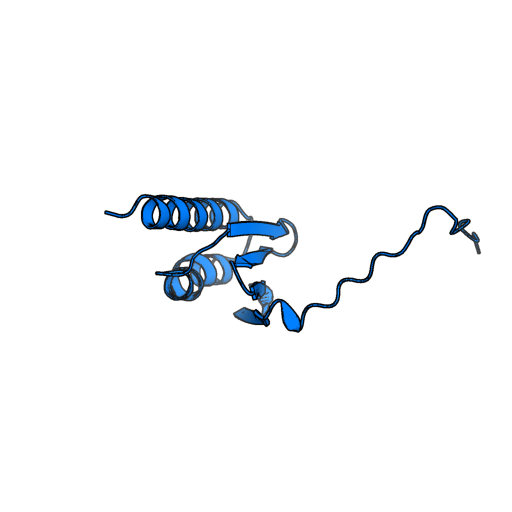80 -33.889 -6.611 1.00 81.12 92 ASN A O 1
ATOM 726 N N . LYS A 1 93 ? -8.860 -32.043 -6.225 1.00 75.12 93 LYS A N 1
ATOM 727 C CA . LYS A 1 93 ? -8.642 -31.780 -7.648 1.00 75.12 93 LYS A CA 1
ATOM 728 C C . LYS A 1 93 ? -7.528 -32.723 -8.096 1.00 75.12 93 LYS A C 1
ATOM 730 O O . LYS A 1 93 ? -6.355 -32.402 -7.984 1.00 75.12 93 LYS A O 1
ATOM 735 N N . CYS A 1 94 ? -7.905 -33.930 -8.517 1.00 63.75 94 CYS A N 1
ATOM 736 C CA . CYS A 1 94 ? -7.018 -34.776 -9.298 1.00 63.75 94 CYS A CA 1
ATOM 737 C C . CYS A 1 94 ? -6.614 -33.959 -10.522 1.00 63.75 94 CYS A C 1
ATOM 739 O O . CYS A 1 94 ? -7.497 -33.532 -11.268 1.00 63.75 94 CYS A O 1
ATOM 741 N N . ASP A 1 95 ? -5.317 -33.718 -10.695 1.00 64.31 95 ASP A N 1
ATOM 742 C CA . ASP A 1 95 ? -4.773 -33.145 -11.917 1.00 64.31 95 ASP A CA 1
ATOM 743 C C . ASP A 1 95 ? -5.207 -34.048 -13.078 1.00 64.31 95 ASP A C 1
ATOM 745 O O . ASP A 1 95 ? -4.635 -35.115 -13.313 1.00 64.31 95 ASP A O 1
ATOM 749 N N . ALA A 1 96 ? -6.287 -33.669 -13.764 1.00 57.38 96 ALA A N 1
ATOM 750 C CA . ALA A 1 96 ? -6.596 -34.209 -15.070 1.00 57.38 96 ALA A CA 1
ATOM 751 C C . ALA A 1 96 ? -5.505 -33.659 -15.986 1.00 57.38 96 ALA A C 1
ATOM 753 O O . ALA A 1 96 ? -5.559 -32.515 -16.429 1.00 57.38 96 ALA A O 1
ATOM 754 N N . VAL A 1 97 ? -4.446 -34.449 -16.135 1.00 55.59 97 VAL A N 1
ATOM 755 C CA . VAL A 1 97 ? -3.412 -34.221 -17.133 1.00 55.59 97 VAL A CA 1
ATOM 756 C C . VAL A 1 97 ? -4.083 -34.469 -18.483 1.00 55.59 97 VAL A C 1
ATOM 758 O O . VAL A 1 97 ? -4.307 -35.625 -18.841 1.00 55.59 97 VAL A O 1
ATOM 761 N N . ASP A 1 98 ? -4.480 -33.392 -19.161 1.00 48.62 98 ASP A N 1
ATOM 762 C CA . ASP A 1 98 ? -4.758 -33.406 -20.603 1.00 48.62 98 ASP A CA 1
ATOM 763 C C . ASP A 1 98 ? -3.442 -33.523 -21.392 1.00 48.62 98 ASP A C 1
ATOM 765 O O . ASP A 1 98 ? -2.457 -32.833 -21.024 1.00 48.62 98 ASP A O 1
#

pLDDT: mean 87.76, std 11.88, range [46.25, 97.0]

Radius of gyration: 16.56 Å; chains: 1; bounding box: 32×46×45 Å

Secondary structure (DSSP, 8-state):
--HHHHHHHHHHHHHHHHHHTS---HHHHHHIIIIIHHHHTT--EEEEEE-TTT--EEEEESSEEEEEETTTTEEEEEEGGG-------GGG------